Protein AF-A0A016W281-F1 (afdb_monomer_lite)

InterPro domains:
  IPR001211 Phospholipase A2 [PR00389] (9-27)
  IPR001211 Phospholipase A2 [PR00389] (28-46)
  IPR001211 Phospholipase A2 [PR00389] (62-76)
  IPR001211 Phospholipase A2 [PTHR11716] (1-76)
  IPR016090 Phospholipase A2-like, central domain [PF00068] (3-76)
  IPR016090 Phospholipase A2-like, central domain [SM00085] (1-76)
  IPR033113 Phospholipase A2, histidine active site [PS00118] (35-42)
  IPR036444 Phospholipase A2 domain superfamily [G3DSA:1.20.90.10] (1-78)
  IPR036444 Phospholipase A2 domain superfamily [SSF48619] (1-75)

Organism: NCBI:txid53326

Sequence (78 aa):
MALCVLGYNPLIYNNYGCWCGSGGSNEPVDEIDRCCMIHDKCYDALVDNKTCCSTINEYVSTYDWDCENNRTAICKRE

pLDDT: mean 93.22, std 5.38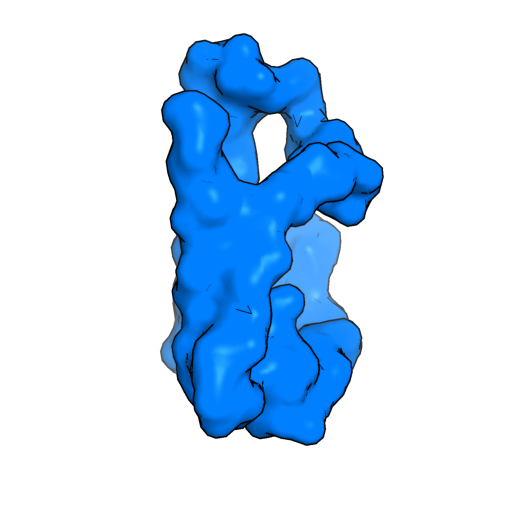, range [59.56, 98.25]

Structure (mmCIF, N/CA/C/O backbone):
data_AF-A0A016W281-F1
#
_entry.id   AF-A0A016W281-F1
#
loop_
_atom_site.group_PDB
_atom_site.id
_atom_site.type_symbol
_atom_site.label_atom_id
_atom_site.label_alt_id
_atom_site.label_comp_id
_atom_site.label_asym_id
_atom_site.label_entity_id
_atom_site.label_seq_id
_atom_site.pdbx_PDB_ins_code
_atom_site.Cartn_x
_atom_site.Cartn_y
_atom_site.Cartn_z
_atom_site.occupancy
_atom_site.B_iso_or_equiv
_atom_site.auth_seq_id
_atom_site.auth_comp_id
_atom_site.auth_asym_id
_atom_site.auth_atom_id
_atom_site.pdbx_PDB_model_num
ATOM 1 N N . MET A 1 1 ? -7.186 3.924 -1.595 1.00 93.25 1 MET A N 1
ATOM 2 C CA . MET A 1 1 ? -8.004 2.742 -1.226 1.00 93.25 1 MET A CA 1
ATOM 3 C C . MET A 1 1 ? -8.235 2.588 0.272 1.00 93.25 1 MET A C 1
ATOM 5 O O . MET A 1 1 ? -9.386 2.525 0.670 1.00 93.25 1 MET A O 1
ATOM 9 N N . ALA A 1 2 ? -7.202 2.553 1.119 1.00 93.44 2 ALA A N 1
ATOM 10 C CA . ALA A 1 2 ? -7.377 2.276 2.553 1.00 93.44 2 ALA A CA 1
ATOM 11 C C . ALA A 1 2 ? -8.347 3.226 3.285 1.00 93.44 2 ALA A C 1
ATOM 13 O O . ALA A 1 2 ? -9.181 2.745 4.038 1.00 93.44 2 ALA A O 1
ATOM 14 N N . LEU A 1 3 ? -8.348 4.534 2.990 1.00 94.69 3 LEU A N 1
ATOM 15 C CA . LEU A 1 3 ? -9.346 5.447 3.571 1.00 94.69 3 LEU A CA 1
ATOM 16 C C . LEU A 1 3 ? -10.795 5.042 3.231 1.00 94.69 3 LEU A C 1
ATOM 18 O O . LEU A 1 3 ? -11.674 5.188 4.068 1.00 94.69 3 LEU A O 1
ATOM 22 N N . CYS A 1 4 ? -11.031 4.499 2.032 1.00 96.12 4 CYS A N 1
ATOM 23 C CA . CYS A 1 4 ? -12.342 4.003 1.611 1.00 96.12 4 CYS A CA 1
ATOM 24 C C . CYS A 1 4 ? -12.740 2.728 2.366 1.00 96.12 4 CYS A C 1
ATOM 26 O O . CYS A 1 4 ? -13.853 2.639 2.858 1.00 96.12 4 CYS A O 1
ATOM 28 N N . VAL A 1 5 ? -11.846 1.737 2.446 1.00 95.81 5 VAL A N 1
ATOM 29 C CA . VAL A 1 5 ? -12.182 0.401 2.978 1.00 95.81 5 VAL A CA 1
ATOM 30 C C . VAL A 1 5 ? -12.078 0.342 4.505 1.00 95.81 5 VAL A C 1
ATOM 32 O O . VAL A 1 5 ? -12.895 -0.291 5.163 1.00 95.81 5 VAL A O 1
ATOM 35 N N . LEU A 1 6 ? -11.066 1.000 5.069 1.00 94.00 6 LEU A N 1
ATOM 36 C CA . LEU A 1 6 ? -10.702 0.927 6.486 1.00 94.00 6 LEU A CA 1
ATOM 37 C C . LEU A 1 6 ? -11.163 2.156 7.282 1.00 94.00 6 LEU A C 1
ATOM 39 O O . LEU A 1 6 ? -11.241 2.098 8.505 1.00 94.00 6 LEU A O 1
ATOM 43 N N . GLY A 1 7 ? -11.457 3.275 6.611 1.00 95.88 7 GLY A N 1
ATOM 44 C CA . GLY A 1 7 ? -11.895 4.517 7.257 1.00 95.88 7 GLY A CA 1
ATOM 45 C C . GLY A 1 7 ? -10.770 5.360 7.871 1.00 95.88 7 GLY A C 1
ATOM 46 O O . GLY A 1 7 ? -11.052 6.369 8.512 1.00 95.88 7 GLY A O 1
ATOM 47 N N . TYR A 1 8 ? -9.502 4.987 7.676 1.00 94.94 8 TYR A N 1
ATOM 48 C CA . TYR A 1 8 ? -8.344 5.747 8.155 1.00 94.94 8 TYR A CA 1
ATOM 49 C C . TYR A 1 8 ? -7.173 5.713 7.163 1.00 94.94 8 TYR A C 1
ATOM 51 O O . TYR A 1 8 ? -7.173 4.984 6.169 1.00 94.94 8 TYR A O 1
ATOM 59 N N . ASN A 1 9 ? -6.174 6.560 7.418 1.00 94.12 9 ASN A N 1
ATOM 60 C CA . ASN A 1 9 ? -4.993 6.681 6.573 1.00 94.12 9 ASN A CA 1
ATOM 61 C C . ASN A 1 9 ? -4.028 5.496 6.809 1.00 94.12 9 ASN A C 1
ATOM 63 O O . ASN A 1 9 ? -3.597 5.312 7.945 1.00 94.12 9 ASN A O 1
ATOM 67 N N . PRO A 1 10 ? -3.641 4.724 5.774 1.00 91.31 10 PRO A N 1
ATOM 68 C CA . PRO A 1 10 ? -2.781 3.546 5.929 1.00 91.31 10 PRO A CA 1
ATOM 69 C C . PRO A 1 10 ? -1.351 3.881 6.368 1.00 91.31 10 PRO A C 1
ATOM 71 O O . PRO A 1 10 ? -0.642 2.991 6.824 1.00 91.31 10 PRO A O 1
ATOM 74 N N . LEU A 1 11 ? -0.927 5.149 6.286 1.00 91.81 11 LEU A N 1
ATOM 75 C CA . LEU A 1 11 ? 0.400 5.585 6.732 1.00 91.81 11 LEU A CA 1
ATOM 76 C C . LEU A 1 11 ? 0.659 5.323 8.222 1.00 91.81 11 LEU A C 1
ATOM 78 O O . LEU A 1 11 ? 1.814 5.345 8.637 1.00 91.81 11 LEU A O 1
ATOM 82 N N . ILE A 1 12 ? -0.379 5.043 9.019 1.00 94.94 12 ILE A N 1
ATOM 83 C CA . ILE A 1 12 ? -0.210 4.620 10.416 1.00 94.94 12 ILE A CA 1
ATOM 84 C C . ILE A 1 12 ? 0.566 3.301 10.556 1.00 94.94 12 ILE A C 1
ATOM 86 O O . ILE A 1 12 ? 1.123 3.050 11.618 1.00 94.94 12 ILE A O 1
ATOM 90 N N . TYR A 1 13 ? 0.603 2.476 9.505 1.00 94.12 13 TYR A N 1
ATOM 91 C CA . TYR A 1 13 ? 1.350 1.219 9.473 1.00 94.12 13 TYR A CA 1
ATOM 92 C C . TYR A 1 13 ? 2.771 1.380 8.933 1.00 94.12 13 TYR A C 1
ATOM 94 O O . TYR A 1 13 ? 3.483 0.396 8.794 1.00 94.12 13 TYR A O 1
ATOM 102 N N . ASN A 1 14 ? 3.212 2.597 8.614 1.00 93.56 14 ASN A N 1
ATOM 103 C CA . ASN A 1 14 ? 4.579 2.792 8.153 1.00 93.56 14 ASN A CA 1
ATOM 104 C C . ASN A 1 14 ? 5.580 2.480 9.280 1.00 93.56 14 ASN A C 1
ATOM 106 O O . ASN A 1 14 ? 5.431 2.981 10.395 1.00 93.56 14 ASN A O 1
ATOM 110 N N . ASN A 1 15 ? 6.613 1.696 8.970 1.00 93.81 15 ASN A N 1
ATOM 111 C CA . ASN A 1 15 ? 7.570 1.123 9.922 1.00 93.81 15 ASN A CA 1
ATOM 112 C C . ASN A 1 15 ? 6.923 0.198 10.969 1.00 93.81 15 ASN A C 1
ATOM 114 O O . ASN A 1 15 ? 7.386 0.130 12.110 1.00 93.81 15 ASN A O 1
ATOM 118 N N . TYR A 1 16 ? 5.847 -0.495 10.597 1.00 96.44 16 TYR A N 1
ATOM 119 C CA . TYR A 1 16 ? 5.241 -1.534 11.421 1.00 96.44 16 TYR A CA 1
ATOM 120 C C . TYR A 1 16 ? 5.749 -2.919 11.004 1.00 96.44 16 TYR A C 1
ATOM 122 O O . TYR A 1 16 ? 5.823 -3.229 9.819 1.00 96.44 16 TYR A O 1
ATOM 130 N N . GLY A 1 17 ? 6.052 -3.769 11.986 1.00 96.50 17 GLY A N 1
ATOM 131 C CA . GLY A 1 17 ? 6.461 -5.147 11.728 1.00 96.50 17 GLY A CA 1
ATOM 132 C C . GLY A 1 17 ? 7.749 -5.254 10.911 1.00 96.50 17 GLY A C 1
ATOM 133 O O . GLY A 1 17 ? 8.686 -4.471 11.084 1.00 96.50 17 GLY A O 1
ATOM 134 N N . CYS A 1 18 ? 7.802 -6.267 10.058 1.00 97.50 18 CYS A N 1
ATOM 135 C CA . CYS A 1 18 ? 8.944 -6.600 9.221 1.00 97.50 18 CYS A CA 1
ATOM 136 C C . CYS A 1 18 ? 8.768 -6.187 7.753 1.00 97.50 18 CYS A C 1
ATOM 138 O O . CYS A 1 18 ? 9.767 -6.148 7.030 1.00 97.50 18 CYS A O 1
ATOM 140 N N . TRP A 1 19 ? 7.540 -5.887 7.322 1.00 97.56 19 TRP A N 1
ATOM 141 C CA . TRP A 1 19 ? 7.170 -5.634 5.927 1.00 97.56 19 TRP A CA 1
ATOM 142 C C . TRP A 1 19 ? 6.447 -4.304 5.704 1.00 97.56 19 TRP A C 1
ATOM 144 O O . TRP A 1 19 ? 6.582 -3.729 4.634 1.00 97.56 19 TRP A O 1
ATOM 154 N N . CYS A 1 20 ? 5.701 -3.755 6.667 1.00 96.56 20 CYS A N 1
ATOM 155 C CA . CYS A 1 20 ? 4.977 -2.502 6.419 1.00 96.56 20 CYS A CA 1
ATOM 156 C C . CYS A 1 20 ? 5.913 -1.279 6.388 1.00 96.56 20 CYS A C 1
ATOM 158 O O . CYS A 1 20 ? 6.182 -0.645 7.412 1.00 96.56 20 CYS A O 1
ATOM 160 N N . GLY A 1 21 ? 6.383 -0.902 5.197 1.00 91.44 21 GLY A N 1
ATOM 161 C CA . GLY A 1 21 ? 7.246 0.258 4.988 1.00 91.44 21 GLY A CA 1
ATOM 162 C C . GLY A 1 21 ? 8.132 0.112 3.754 1.00 91.44 21 GLY A C 1
ATOM 163 O O . GLY A 1 21 ? 7.737 -0.470 2.755 1.00 91.44 21 GLY A O 1
ATOM 164 N N . SER A 1 22 ? 9.337 0.681 3.811 1.00 86.56 22 SER A N 1
ATOM 165 C CA . SER A 1 22 ? 10.327 0.519 2.742 1.00 86.56 22 SER A CA 1
ATOM 166 C C . SER A 1 22 ? 11.107 -0.784 2.922 1.00 86.56 22 SER A C 1
ATOM 168 O O . SER A 1 22 ? 11.726 -0.989 3.968 1.00 86.56 22 SER A O 1
ATOM 170 N N . GLY A 1 23 ? 11.142 -1.622 1.887 1.00 86.25 23 GLY A N 1
ATOM 171 C CA . GLY A 1 23 ? 11.837 -2.908 1.914 1.00 86.25 23 GLY A CA 1
ATOM 172 C C . GLY A 1 23 ? 10.909 -4.036 2.352 1.00 86.25 23 GLY A C 1
ATOM 173 O O . GLY A 1 23 ? 9.814 -4.145 1.830 1.00 86.25 23 GLY A O 1
ATOM 174 N N . GLY A 1 24 ? 11.371 -4.885 3.271 1.00 89.62 24 GLY A N 1
ATOM 175 C CA . GLY A 1 24 ? 10.613 -6.038 3.760 1.00 89.62 24 GLY A CA 1
ATOM 176 C C . GLY A 1 24 ? 11.450 -7.315 3.771 1.00 89.62 24 GLY A C 1
ATOM 177 O O . GLY A 1 24 ? 12.098 -7.656 2.783 1.00 89.62 24 GLY A O 1
ATOM 178 N N . SER A 1 25 ? 11.519 -8.004 4.911 1.00 91.62 25 SER A N 1
ATOM 179 C CA . SER A 1 25 ? 12.243 -9.282 5.030 1.00 91.62 25 SER A CA 1
ATOM 180 C C . SER A 1 25 ? 11.857 -10.031 6.303 1.00 91.62 25 SER A C 1
ATOM 182 O O . SER A 1 25 ? 11.397 -9.414 7.254 1.00 91.62 25 SER A O 1
ATOM 184 N N . ASN A 1 26 ? 12.162 -11.332 6.373 1.00 95.88 26 ASN A N 1
ATOM 185 C CA . ASN A 1 26 ? 11.818 -12.236 7.485 1.00 95.88 26 ASN A CA 1
ATOM 186 C C . ASN A 1 26 ? 10.324 -12.601 7.558 1.00 95.88 26 ASN A C 1
ATOM 188 O O . ASN A 1 26 ? 9.533 -12.244 6.686 1.00 95.88 26 ASN A O 1
ATOM 192 N N . GLU A 1 27 ? 9.960 -1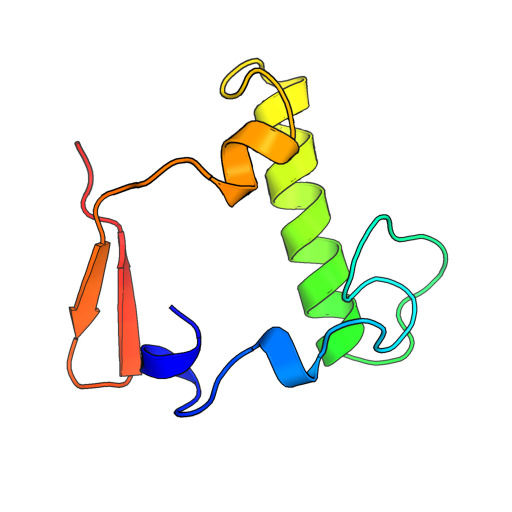3.386 8.572 1.00 97.62 27 GLU A N 1
ATOM 193 C CA . GLU A 1 27 ? 8.580 -13.817 8.806 1.00 97.62 27 GLU A CA 1
ATOM 194 C C . GLU A 1 27 ? 7.713 -12.654 9.315 1.00 97.62 27 GLU A C 1
ATOM 196 O O . GLU A 1 27 ? 8.162 -11.923 10.203 1.00 97.62 27 GLU A O 1
ATOM 201 N N . PRO A 1 28 ? 6.482 -12.483 8.793 1.00 98.25 28 PRO A N 1
ATOM 202 C CA . PRO A 1 28 ? 5.557 -11.473 9.286 1.00 98.25 28 PRO A CA 1
ATOM 203 C C . PRO A 1 28 ? 5.243 -11.644 10.774 1.00 98.25 28 PRO A C 1
ATOM 205 O O . PRO A 1 28 ? 5.013 -12.761 11.243 1.00 98.25 28 PRO A O 1
ATOM 208 N N . VAL A 1 29 ? 5.187 -10.536 11.514 1.00 97.94 29 VAL A N 1
ATOM 209 C CA . VAL A 1 29 ? 4.926 -10.576 12.966 1.00 97.94 29 VAL A CA 1
ATOM 210 C C . VAL A 1 29 ? 3.457 -10.835 13.308 1.00 97.94 29 VAL A C 1
ATOM 212 O O . VAL A 1 29 ? 3.160 -11.370 14.376 1.00 97.94 29 VAL A O 1
ATOM 215 N N . ASP A 1 30 ? 2.545 -10.461 12.409 1.00 98.25 30 ASP A N 1
ATOM 216 C CA . ASP A 1 30 ? 1.109 -10.700 12.507 1.00 98.25 30 ASP A CA 1
ATOM 217 C C . ASP A 1 30 ? 0.424 -10.639 11.123 1.00 98.25 30 ASP A C 1
ATOM 219 O O . ASP A 1 30 ? 1.073 -10.553 10.077 1.00 98.25 30 ASP A O 1
ATOM 223 N N . GLU A 1 31 ? -0.910 -10.698 11.100 1.00 97.88 31 GLU A N 1
ATOM 224 C CA . GLU A 1 31 ? -1.676 -10.672 9.848 1.00 97.88 31 GL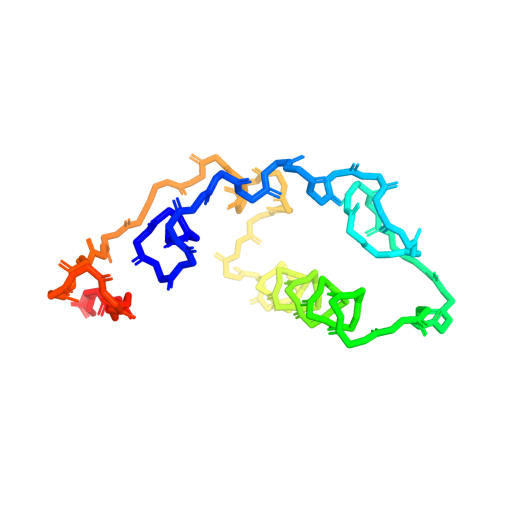U A CA 1
ATOM 225 C C . GLU A 1 31 ? -1.659 -9.303 9.143 1.00 97.88 31 GLU A C 1
ATOM 227 O O . GLU A 1 31 ? -1.840 -9.252 7.925 1.00 97.88 31 GLU A O 1
ATOM 232 N N . ILE A 1 32 ? -1.423 -8.195 9.858 1.00 96.25 32 ILE A N 1
ATOM 233 C CA . ILE A 1 32 ? -1.279 -6.869 9.236 1.00 96.25 32 ILE A CA 1
ATOM 234 C C . ILE A 1 32 ? 0.049 -6.816 8.486 1.00 96.25 32 ILE A C 1
ATOM 236 O O . ILE A 1 32 ? 0.081 -6.468 7.306 1.00 96.25 32 ILE A O 1
ATOM 240 N N . ASP A 1 33 ? 1.126 -7.243 9.138 1.00 98.00 33 ASP A N 1
ATOM 241 C CA . ASP A 1 33 ? 2.450 -7.337 8.527 1.00 98.00 33 ASP A CA 1
ATOM 242 C C . ASP A 1 33 ? 2.448 -8.299 7.328 1.00 98.00 33 ASP A C 1
ATOM 244 O O . ASP A 1 33 ? 3.050 -8.042 6.284 1.00 98.00 33 ASP A O 1
ATOM 248 N N . ARG A 1 34 ? 1.658 -9.376 7.408 1.00 98.12 34 ARG A N 1
ATOM 249 C CA . ARG A 1 34 ? 1.445 -10.297 6.287 1.00 98.12 34 ARG A CA 1
ATOM 250 C C . ARG A 1 34 ? 0.733 -9.636 5.106 1.00 98.12 34 ARG A C 1
ATOM 252 O O . ARG A 1 34 ? 1.054 -9.958 3.961 1.00 98.12 34 ARG A O 1
ATOM 259 N N . CYS A 1 35 ? -0.210 -8.724 5.349 1.00 96.69 35 CYS A N 1
ATOM 260 C CA . CYS A 1 35 ? -0.837 -7.949 4.275 1.00 96.69 35 CYS A CA 1
ATOM 261 C C . CYS A 1 35 ? 0.195 -7.076 3.552 1.00 96.69 35 CYS A C 1
ATOM 263 O O . CYS A 1 35 ? 0.176 -7.023 2.323 1.00 96.69 35 CYS A O 1
ATOM 265 N N . CYS A 1 36 ? 1.119 -6.456 4.290 1.00 97.25 36 CYS A N 1
ATOM 266 C CA . CYS A 1 36 ? 2.216 -5.678 3.714 1.00 97.25 36 CYS A CA 1
ATOM 267 C C . CYS A 1 36 ? 3.161 -6.559 2.888 1.00 97.25 36 CYS A C 1
ATOM 269 O O . CYS A 1 36 ? 3.407 -6.250 1.729 1.00 97.25 36 CYS A O 1
ATOM 271 N N . MET A 1 37 ? 3.551 -7.736 3.394 1.00 97.62 37 MET A N 1
ATOM 272 C CA . MET A 1 37 ? 4.348 -8.696 2.615 1.00 97.62 37 MET A CA 1
ATOM 273 C C . MET A 1 37 ? 3.684 -9.067 1.279 1.00 97.62 37 MET A C 1
ATOM 275 O O . MET A 1 37 ? 4.353 -9.205 0.256 1.00 97.62 37 MET A O 1
ATOM 279 N N . ILE A 1 38 ? 2.368 -9.299 1.277 1.00 97.56 38 ILE A N 1
ATOM 280 C CA . ILE A 1 38 ? 1.626 -9.637 0.054 1.00 97.56 38 ILE A CA 1
ATOM 281 C C . ILE A 1 38 ? 1.560 -8.432 -0.891 1.00 97.56 38 ILE A C 1
ATOM 283 O O . ILE A 1 38 ? 1.678 -8.610 -2.103 1.00 97.56 38 ILE A O 1
ATOM 287 N N . HIS A 1 39 ? 1.380 -7.228 -0.350 1.00 95.62 39 HIS A N 1
ATOM 288 C CA . HIS A 1 39 ? 1.376 -5.988 -1.120 1.00 95.62 39 HIS A CA 1
ATOM 289 C C . HIS A 1 39 ? 2.719 -5.764 -1.826 1.00 95.62 39 HIS A C 1
ATOM 291 O O . HIS A 1 39 ? 2.734 -5.564 -3.039 1.00 95.62 39 HIS A O 1
ATOM 297 N N . ASP A 1 40 ? 3.833 -5.907 -1.109 1.00 95.81 40 ASP A N 1
ATOM 298 C CA . ASP A 1 40 ? 5.175 -5.725 -1.672 1.00 95.81 40 ASP A CA 1
ATOM 299 C C . ASP A 1 40 ? 5.474 -6.772 -2.747 1.00 95.81 40 ASP A C 1
ATOM 301 O O . ASP A 1 40 ? 5.921 -6.436 -3.838 1.00 95.81 40 ASP A O 1
ATOM 305 N N . LYS A 1 41 ? 5.097 -8.036 -2.517 1.00 95.44 41 LYS A N 1
ATOM 306 C CA . LYS A 1 41 ? 5.224 -9.094 -3.535 1.00 95.44 41 LYS A CA 1
ATOM 307 C C . LYS A 1 41 ? 4.369 -8.844 -4.779 1.00 95.44 41 LYS A C 1
ATOM 309 O O . LYS A 1 41 ? 4.720 -9.310 -5.861 1.00 95.44 41 LYS A O 1
ATOM 314 N N . CYS A 1 42 ? 3.236 -8.157 -4.642 1.00 95.12 42 CYS A N 1
ATOM 315 C CA . CYS A 1 42 ? 2.411 -7.759 -5.783 1.00 95.12 42 CYS A CA 1
ATOM 316 C C . CYS A 1 42 ? 3.139 -6.714 -6.642 1.00 95.12 42 CYS A C 1
ATOM 318 O O . CYS A 1 42 ? 3.127 -6.820 -7.866 1.00 95.12 42 CYS A O 1
ATOM 320 N N . TYR A 1 43 ? 3.802 -5.756 -5.994 1.00 93.94 43 TYR A N 1
ATOM 321 C CA . TYR A 1 43 ? 4.637 -4.731 -6.625 1.00 93.94 43 TYR A CA 1
ATOM 322 C C . TYR A 1 43 ? 5.855 -5.371 -7.313 1.00 93.94 43 TY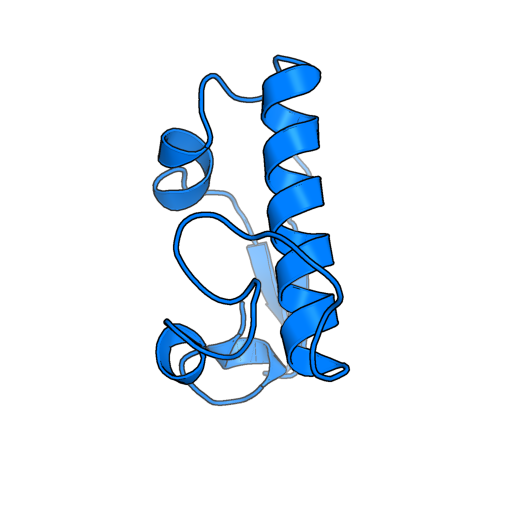R A C 1
ATOM 324 O O . TYR A 1 43 ? 6.030 -5.237 -8.523 1.00 93.94 43 TYR A O 1
ATOM 332 N N . ASP A 1 44 ? 6.607 -6.216 -6.604 1.00 93.69 44 ASP A N 1
ATOM 333 C CA . ASP A 1 44 ? 7.748 -6.948 -7.172 1.00 93.69 44 ASP A CA 1
ATOM 334 C C . ASP A 1 44 ? 7.357 -7.748 -8.425 1.00 93.69 44 ASP A C 1
ATOM 336 O O . ASP A 1 44 ? 8.043 -7.694 -9.445 1.00 93.69 44 ASP A O 1
ATOM 340 N N . ALA A 1 45 ? 6.206 -8.429 -8.403 1.00 94.88 45 ALA A N 1
ATOM 341 C CA . ALA A 1 45 ? 5.726 -9.196 -9.550 1.00 94.88 45 ALA A CA 1
ATOM 342 C C . ALA A 1 45 ? 5.427 -8.327 -10.787 1.00 94.88 45 ALA A C 1
ATOM 344 O O . ALA A 1 45 ? 5.565 -8.803 -11.917 1.00 94.88 45 ALA A O 1
ATOM 345 N N . LEU A 1 46 ? 5.001 -7.073 -10.612 1.00 93.38 46 LEU A N 1
ATOM 346 C CA . LEU A 1 46 ? 4.767 -6.144 -11.722 1.00 93.38 46 LEU A CA 1
ATOM 347 C C . LEU A 1 46 ? 6.084 -5.659 -12.336 1.00 93.38 46 LEU A C 1
ATOM 349 O O . LEU A 1 46 ? 6.176 -5.563 -13.567 1.00 93.38 46 LEU A O 1
ATOM 353 N N . VAL A 1 47 ? 7.103 -5.416 -11.508 1.00 93.50 47 VAL A N 1
ATOM 354 C CA . VAL A 1 47 ? 8.463 -5.095 -11.964 1.00 93.50 47 VAL A CA 1
ATOM 355 C C . VAL A 1 47 ? 9.101 -6.290 -12.673 1.00 93.50 47 VAL A C 1
ATOM 357 O O . VAL A 1 47 ? 9.595 -6.151 -13.795 1.00 93.50 47 VAL A O 1
ATOM 360 N N . ASP A 1 48 ? 9.031 -7.480 -12.078 1.00 95.19 48 ASP A N 1
ATOM 361 C CA . ASP A 1 48 ? 9.605 -8.714 -12.626 1.00 95.19 48 ASP A CA 1
ATOM 362 C C . ASP A 1 48 ? 8.982 -9.083 -13.980 1.00 95.19 48 ASP A C 1
ATOM 364 O O . ASP A 1 48 ? 9.683 -9.475 -14.920 1.00 95.19 48 ASP A O 1
ATOM 368 N N . ASN A 1 49 ? 7.668 -8.882 -14.121 1.00 95.25 49 ASN A N 1
ATOM 369 C CA . ASN A 1 49 ? 6.945 -9.095 -15.377 1.00 95.25 49 ASN A CA 1
ATOM 370 C C . ASN A 1 49 ? 7.121 -7.957 -16.393 1.00 95.25 49 ASN A C 1
ATOM 372 O O . ASN A 1 49 ? 6.574 -8.036 -17.494 1.00 95.25 49 ASN A O 1
ATOM 376 N N . LYS A 1 50 ? 7.901 -6.918 -16.063 1.00 92.12 50 LYS A N 1
ATOM 377 C CA . LYS A 1 50 ? 8.147 -5.731 -16.901 1.00 92.12 50 LYS A CA 1
ATOM 378 C C . LYS A 1 50 ? 6.877 -4.944 -17.243 1.00 92.12 50 LYS A C 1
ATOM 380 O O . LYS A 1 50 ? 6.866 -4.198 -18.222 1.00 92.12 50 LYS A O 1
ATOM 385 N N . THR A 1 51 ? 5.823 -5.095 -16.442 1.00 89.94 51 THR A N 1
ATOM 386 C CA . THR A 1 51 ? 4.606 -4.276 -16.528 1.00 89.94 51 THR A CA 1
ATOM 387 C C . THR A 1 51 ? 4.882 -2.870 -15.998 1.00 89.94 51 THR A C 1
ATOM 389 O O . THR A 1 51 ? 4.403 -1.887 -16.560 1.00 89.94 51 THR A O 1
ATOM 392 N N . CYS A 1 52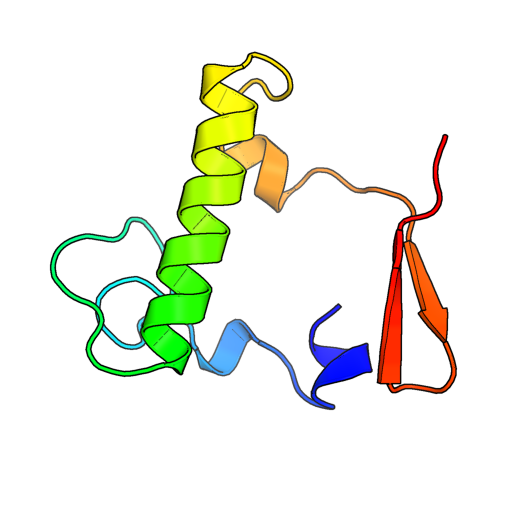 ? 5.712 -2.763 -14.956 1.00 88.81 52 CYS A N 1
ATOM 393 C CA . CYS A 1 52 ? 6.203 -1.503 -14.406 1.00 88.81 52 CYS A CA 1
ATOM 394 C C . CYS A 1 52 ? 7.738 -1.451 -14.432 1.00 88.81 52 CYS A C 1
ATOM 396 O O . CYS A 1 52 ? 8.418 -2.467 -14.336 1.00 88.81 52 CYS A O 1
ATOM 398 N N . CYS A 1 53 ? 8.305 -0.249 -14.586 1.00 87.81 53 CYS A N 1
ATOM 399 C CA . CYS A 1 53 ? 9.759 -0.084 -14.714 1.00 87.81 53 CYS A CA 1
ATOM 400 C C . CYS A 1 53 ? 10.509 -0.183 -13.377 1.00 87.81 53 CYS A C 1
ATOM 402 O O . CYS A 1 53 ? 11.699 -0.487 -13.368 1.00 87.81 53 CYS A O 1
ATOM 404 N N . SER A 1 54 ? 9.854 0.164 -12.267 1.00 89.31 54 SER A N 1
ATOM 405 C CA . SER A 1 54 ? 10.423 0.113 -10.919 1.00 89.31 54 SER A CA 1
ATOM 406 C C . SER A 1 54 ? 9.320 0.204 -9.866 1.00 89.31 54 SER A C 1
ATOM 408 O O . SER A 1 54 ? 8.253 0.753 -10.149 1.00 89.31 54 SER A O 1
ATOM 410 N N . THR A 1 55 ? 9.619 -0.217 -8.638 1.00 84.69 55 THR A N 1
ATOM 411 C CA . THR A 1 55 ? 8.704 -0.078 -7.496 1.00 84.69 55 THR A CA 1
ATOM 412 C C . THR A 1 55 ? 8.384 1.381 -7.169 1.00 84.69 55 THR A C 1
ATOM 414 O O . THR A 1 55 ? 7.270 1.700 -6.771 1.00 84.69 55 THR A O 1
ATOM 417 N N . ILE A 1 56 ? 9.310 2.319 -7.420 1.00 87.06 56 ILE A N 1
ATOM 418 C CA . ILE A 1 56 ? 9.046 3.763 -7.268 1.00 87.06 56 ILE A CA 1
ATOM 419 C C . ILE A 1 56 ? 7.894 4.194 -8.175 1.00 87.06 56 ILE A C 1
ATOM 421 O O . ILE A 1 56 ? 7.041 4.971 -7.746 1.00 87.06 56 ILE A O 1
ATOM 425 N N . ASN A 1 57 ? 7.845 3.678 -9.407 1.00 88.06 57 ASN A N 1
ATOM 426 C CA . ASN A 1 57 ? 6.767 4.002 -10.335 1.00 88.06 57 ASN A CA 1
ATOM 427 C C . ASN A 1 57 ? 5.420 3.539 -9.776 1.00 88.06 57 ASN A C 1
ATOM 429 O O . ASN A 1 57 ? 4.445 4.260 -9.901 1.00 88.06 57 ASN A O 1
ATOM 433 N N . GLU A 1 58 ? 5.356 2.397 -9.104 1.00 88.94 58 GLU A N 1
ATOM 434 C CA . GLU A 1 58 ? 4.110 1.868 -8.534 1.00 88.94 58 GLU A CA 1
ATOM 435 C C . GLU A 1 58 ? 3.589 2.709 -7.357 1.00 88.94 58 GLU A C 1
ATOM 437 O O . GLU A 1 58 ? 2.387 2.734 -7.097 1.00 88.94 58 GLU A O 1
ATOM 442 N N . TYR A 1 59 ? 4.461 3.457 -6.672 1.00 88.00 59 TYR A N 1
ATOM 443 C CA . TYR A 1 59 ? 4.057 4.410 -5.632 1.00 88.00 59 TYR A CA 1
ATOM 444 C C . TYR A 1 59 ? 3.526 5.741 -6.179 1.00 88.00 59 TYR A C 1
ATOM 446 O O . TYR A 1 59 ? 2.725 6.394 -5.508 1.00 88.00 59 TYR A O 1
ATOM 454 N N . VAL A 1 60 ? 3.984 6.173 -7.358 1.00 89.50 60 VAL A N 1
ATOM 455 C CA . VAL A 1 60 ? 3.648 7.497 -7.924 1.00 89.50 60 VAL A CA 1
ATOM 456 C C . VAL A 1 60 ? 2.685 7.433 -9.107 1.00 89.50 60 VAL A C 1
ATOM 458 O O . VAL A 1 60 ? 2.069 8.444 -9.442 1.00 89.50 60 VAL A O 1
ATOM 461 N N . SER A 1 61 ? 2.548 6.269 -9.742 1.00 90.25 61 SER A N 1
ATOM 462 C CA . SER A 1 61 ? 1.625 6.050 -10.848 1.00 90.25 61 SER A CA 1
ATOM 463 C C . SER A 1 61 ? 0.187 6.153 -10.366 1.00 90.25 61 SER A C 1
ATOM 465 O O . SER A 1 61 ? -0.254 5.449 -9.459 1.00 90.25 61 SER A O 1
ATOM 467 N N . THR A 1 62 ? -0.569 7.023 -11.020 1.00 90.56 62 THR A N 1
ATOM 468 C CA . THR A 1 62 ? -2.015 7.101 -10.853 1.00 90.56 62 THR A CA 1
ATOM 469 C C . THR A 1 62 ? -2.685 6.041 -11.713 1.00 90.56 62 THR A C 1
ATOM 471 O O . THR A 1 62 ? -2.261 5.802 -12.841 1.00 90.56 62 THR A O 1
ATOM 474 N N . TYR A 1 63 ? -3.759 5.455 -11.209 1.00 90.75 63 TYR A N 1
ATOM 475 C CA . TYR A 1 63 ? -4.600 4.519 -11.944 1.00 90.75 63 TYR A CA 1
ATOM 476 C C . TYR A 1 63 ? -6.061 4.734 -11.547 1.00 90.75 63 TYR A C 1
ATOM 478 O O . TYR A 1 63 ? -6.351 5.262 -10.467 1.00 90.75 63 TYR A O 1
ATOM 486 N N . ASP A 1 64 ? -6.977 4.327 -12.419 1.00 94.44 64 ASP A N 1
ATOM 487 C CA . ASP A 1 64 ? -8.403 4.579 -12.246 1.00 94.44 64 ASP A CA 1
ATOM 488 C C . ASP A 1 64 ? -9.072 3.532 -11.343 1.00 94.44 64 ASP A C 1
ATOM 490 O O . ASP A 1 64 ? -9.030 2.320 -11.572 1.00 94.44 64 ASP A O 1
ATOM 494 N N . TRP A 1 65 ? -9.737 4.010 -10.293 1.00 95.56 65 TRP A N 1
ATOM 495 C CA . TRP A 1 65 ? -10.495 3.184 -9.355 1.00 95.56 65 TRP A CA 1
ATOM 496 C C . TRP A 1 65 ? -11.642 3.985 -8.726 1.00 95.56 65 TRP A C 1
ATOM 498 O O . TRP A 1 65 ? -11.600 5.215 -8.685 1.00 95.56 65 TRP A O 1
ATOM 508 N N . ASP A 1 66 ? -12.660 3.286 -8.227 1.00 96.31 66 ASP A N 1
ATOM 509 C CA . ASP A 1 66 ? -13.795 3.853 -7.493 1.00 96.31 66 ASP A CA 1
ATOM 510 C C . ASP A 1 66 ? -13.864 3.337 -6.053 1.00 96.31 66 ASP A C 1
ATOM 512 O O . ASP A 1 66 ? -13.433 2.226 -5.731 1.00 96.31 66 ASP A O 1
ATOM 516 N N . CYS A 1 67 ? -14.468 4.151 -5.189 1.00 96.62 67 CYS A N 1
ATOM 517 C CA . CYS A 1 67 ? -14.885 3.767 -3.847 1.00 96.62 67 CYS A CA 1
ATOM 518 C C . CYS A 1 67 ? -16.413 3.653 -3.799 1.00 96.62 67 CYS A C 1
ATOM 520 O O . CYS A 1 67 ? -17.112 4.666 -3.761 1.00 96.62 67 CYS A O 1
ATOM 522 N N . GLU A 1 68 ? -16.9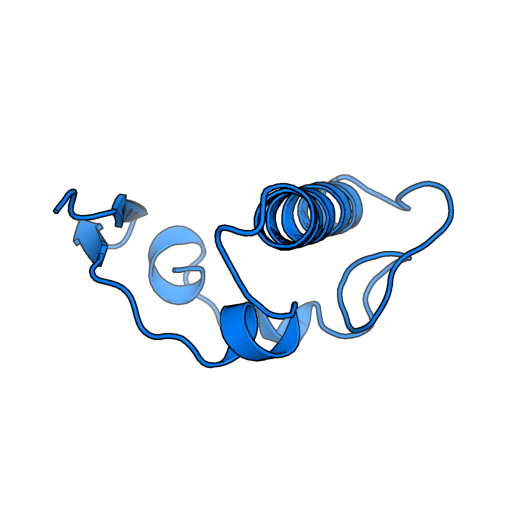40 2.432 -3.764 1.00 96.44 68 GLU A N 1
ATOM 523 C CA . GLU A 1 68 ? -18.373 2.193 -3.607 1.00 96.44 68 GLU A CA 1
ATOM 524 C C . GLU A 1 68 ? -18.763 2.076 -2.131 1.00 96.44 68 GLU A C 1
ATOM 526 O O . GLU A 1 68 ? -18.135 1.361 -1.340 1.00 96.44 68 GLU A O 1
ATOM 531 N N . ASN A 1 69 ? -19.837 2.783 -1.762 1.00 94.69 69 ASN A N 1
ATOM 532 C CA . ASN A 1 69 ? -20.476 2.735 -0.442 1.00 94.69 69 ASN A CA 1
ATOM 533 C C . ASN A 1 69 ? -19.527 2.958 0.754 1.00 94.69 69 ASN A C 1
ATOM 535 O O . ASN A 1 69 ? -19.824 2.496 1.855 1.00 94.69 69 ASN A O 1
ATOM 539 N N . ASN A 1 70 ? -18.394 3.647 0.555 1.00 93.69 70 ASN A N 1
ATOM 540 C CA . ASN A 1 70 ? -17.339 3.823 1.564 1.00 93.69 70 ASN A CA 1
ATOM 541 C C . ASN A 1 70 ? -16.880 2.501 2.200 1.00 93.69 70 ASN A C 1
ATOM 543 O O . ASN A 1 70 ? -16.648 2.443 3.408 1.00 93.69 70 ASN A O 1
ATOM 547 N N . ARG A 1 71 ? -16.858 1.415 1.415 1.00 95.38 71 ARG A N 1
ATOM 548 C CA . ARG A 1 71 ? -16.495 0.070 1.894 1.00 95.38 71 ARG A CA 1
ATOM 549 C C . ARG A 1 71 ? -15.776 -0.785 0.860 1.00 95.38 71 ARG A C 1
ATOM 551 O O . ARG A 1 71 ? -15.056 -1.701 1.247 1.00 95.38 71 ARG A O 1
ATOM 558 N N . THR A 1 72 ? -15.950 -0.510 -0.430 1.00 95.94 72 THR A N 1
ATOM 559 C CA . THR A 1 72 ? -15.429 -1.369 -1.499 1.00 95.94 72 THR A CA 1
ATOM 560 C C . THR A 1 72 ? -14.593 -0.550 -2.472 1.00 95.94 72 THR A C 1
ATOM 562 O O . THR A 1 72 ? -15.090 0.396 -3.073 1.00 95.94 72 THR A O 1
ATOM 565 N N . ALA A 1 73 ? -13.318 -0.913 -2.628 1.00 95.81 73 ALA A N 1
ATOM 566 C CA . ALA A 1 73 ? -12.454 -0.360 -3.668 1.00 95.81 73 ALA A CA 1
ATOM 567 C C . ALA A 1 73 ? -12.584 -1.205 -4.943 1.00 95.81 73 ALA A C 1
ATOM 569 O O . ALA A 1 73 ? -12.426 -2.425 -4.886 1.00 95.81 73 ALA A O 1
ATOM 570 N N . ILE A 1 74 ? -12.872 -0.565 -6.076 1.00 95.75 74 ILE A N 1
ATOM 571 C CA . ILE A 1 74 ? -13.084 -1.224 -7.370 1.00 95.75 74 ILE A CA 1
ATOM 572 C C . ILE A 1 74 ? -12.116 -0.636 -8.388 1.00 95.75 74 ILE A C 1
ATOM 574 O O . ILE A 1 74 ? -12.164 0.558 -8.667 1.00 95.75 74 ILE A O 1
ATOM 578 N N . CYS A 1 75 ? -11.253 -1.464 -8.973 1.00 94.56 75 CYS A N 1
ATOM 579 C CA . CYS A 1 75 ? -10.427 -1.039 -10.100 1.00 94.56 75 CYS A CA 1
ATOM 580 C C . CYS A 1 75 ? -11.308 -0.856 -11.341 1.00 94.56 75 CYS A C 1
ATOM 582 O O . CYS A 1 75 ? -12.058 -1.769 -11.708 1.00 94.56 75 CYS A O 1
ATOM 584 N N . LYS A 1 76 ? -11.196 0.292 -12.014 1.00 92.69 76 LYS A N 1
ATOM 585 C CA . LYS A 1 76 ? -11.800 0.464 -13.337 1.00 92.69 76 LYS A CA 1
ATOM 586 C C . LYS A 1 76 ? -10.904 -0.265 -14.326 1.00 92.69 76 LYS A C 1
ATOM 588 O O . LYS A 1 76 ? -9.713 0.012 -14.397 1.00 92.69 76 LYS A O 1
ATOM 593 N N . ARG A 1 77 ? -11.450 -1.260 -15.024 1.00 77.00 77 ARG A N 1
ATOM 594 C CA . ARG A 1 77 ? -10.721 -1.900 -16.124 1.00 77.00 77 ARG A CA 1
ATOM 595 C C . ARG A 1 77 ? -10.669 -0.927 -17.301 1.00 77.00 77 ARG A C 1
ATOM 597 O O . ARG A 1 77 ? -11.710 -0.363 -17.637 1.00 77.00 77 ARG A O 1
ATOM 604 N N . GLU A 1 78 ? -9.481 -0.766 -17.878 1.00 59.56 78 GLU A N 1
ATOM 605 C CA . GLU A 1 78 ? -9.290 -0.193 -19.217 1.00 59.56 78 GLU A CA 1
ATOM 606 C C . GLU A 1 78 ? -9.789 -1.157 -20.304 1.00 59.56 78 GLU A C 1
ATOM 608 O O . GLU A 1 78 ? -9.667 -2.394 -20.108 1.00 59.56 78 GLU A O 1
#

Radius of gyration: 13.61 Å; chains: 1; bounding box: 33×21×32 Å

Secondary structure (DSSP, 8-state):
-HHHHHSS-GGGGTTBTTTBSSS--SS-SSHHHHHHHHHHHHHHHHHHTTSSS-HHHHHH----EEEETTTEEEEPP-

Foldseek 3Di:
DCCLAVVDDLCVCDVPFQQRHPDGDDDGPDVVSVVSVVVVVVLVVCCVVVVDVHSVCVVVDDADWDRPPSHDIGGDDD